Protein AF-A0A550CAS9-F1 (afdb_monomer_lite)

Secondary structure (DSSP, 8-state):
-TTTHHHHHHHHHHHHHHHHHHHHH-S-HHHHHHHHHHHHHHHHHHHTTS-HHHHHHHHHHHHHHHHHHHHHHHHHHH----------S----HHHHHHHHHHHHHHHIIIIIHHHHHHTTT--

pLDDT: mean 76.39, std 14.19, range [41.09, 91.38]

Radius of gyration: 16.55 Å; chains: 1; bounding box: 38×26×52 Å

Sequence (124 aa):
MASTANPAIERVVEAYNAVHAAAASTVDPLQLMSAVSGASVALDGLRDLLPSAAYNPLCERNLELVERAESAVVALLAGPEQDASSDSSASDSPLHQVQNTATAMTTSLEKLLIPKLIVTRKED

Structure (mmCIF, N/CA/C/O backbone):
data_AF-A0A550CAS9-F1
#
_entry.id   AF-A0A550CAS9-F1
#
loop_
_atom_site.group_PDB
_atom_site.id
_atom_site.type_symbol
_atom_site.label_atom_id
_atom_site.label_alt_id
_atom_site.label_comp_id
_atom_site.label_asym_id
_atom_site.label_entity_id
_atom_site.label_seq_id
_atom_site.pdbx_PDB_ins_code
_atom_site.Cartn_x
_atom_site.Cartn_y
_atom_site.Cartn_z
_atom_site.occupancy
_atom_site.B_iso_or_equiv
_atom_site.auth_seq_id
_atom_site.auth_comp_id
_atom_site.auth_asym_id
_atom_site.auth_atom_id
_atom_site.pdbx_PDB_model_num
ATOM 1 N N . MET A 1 1 ? 8.748 4.303 -24.530 1.00 46.53 1 MET A N 1
ATOM 2 C CA . MET A 1 1 ? 7.698 4.033 -23.520 1.00 46.53 1 MET A CA 1
ATOM 3 C C . MET A 1 1 ? 8.166 4.235 -22.064 1.00 46.53 1 MET A C 1
ATOM 5 O O . MET A 1 1 ? 7.356 4.080 -21.168 1.00 46.53 1 MET A O 1
ATOM 9 N N . ALA A 1 2 ? 9.401 4.694 -21.789 1.00 45.59 2 ALA A N 1
ATOM 10 C CA . ALA A 1 2 ? 9.888 4.966 -20.421 1.00 45.59 2 ALA A CA 1
ATOM 11 C C . ALA A 1 2 ? 9.242 6.186 -19.713 1.00 45.59 2 ALA A C 1
ATOM 13 O O . ALA A 1 2 ? 9.325 6.316 -18.493 1.00 45.59 2 ALA A O 1
ATOM 14 N N . SER A 1 3 ? 8.575 7.074 -20.462 1.00 52.81 3 SER A N 1
ATOM 15 C CA . SER A 1 3 ? 7.997 8.326 -19.942 1.00 52.81 3 SER A CA 1
ATOM 16 C C . SER A 1 3 ? 6.785 8.138 -19.015 1.00 52.81 3 SER A C 1
ATOM 18 O O . SER A 1 3 ? 6.446 9.072 -18.294 1.00 52.81 3 SER A O 1
ATOM 20 N N . THR A 1 4 ? 6.120 6.977 -19.024 1.00 58.84 4 THR A N 1
ATOM 21 C CA . THR A 1 4 ? 4.888 6.724 -18.247 1.00 58.84 4 THR A CA 1
ATOM 22 C C . THR A 1 4 ? 5.125 5.955 -16.946 1.00 58.84 4 THR A C 1
ATOM 24 O O . THR A 1 4 ? 4.303 6.039 -16.039 1.00 58.84 4 THR A O 1
ATOM 27 N N . ALA A 1 5 ? 6.264 5.268 -16.803 1.00 66.44 5 ALA A N 1
ATOM 28 C CA . ALA A 1 5 ? 6.599 4.527 -15.586 1.00 66.44 5 ALA A CA 1
ATOM 29 C C . ALA A 1 5 ? 7.003 5.449 -14.421 1.00 66.44 5 ALA A C 1
ATOM 31 O O . ALA A 1 5 ? 6.759 5.121 -13.269 1.00 66.44 5 ALA A O 1
ATOM 32 N N . ASN A 1 6 ? 7.597 6.616 -14.702 1.00 73.75 6 ASN A N 1
ATOM 33 C CA . ASN A 1 6 ? 7.966 7.600 -13.673 1.00 73.75 6 ASN A CA 1
ATOM 34 C C . ASN A 1 6 ? 6.760 8.136 -12.892 1.00 73.75 6 ASN A C 1
ATOM 36 O O . ASN A 1 6 ? 6.727 7.954 -11.677 1.00 73.75 6 ASN A O 1
ATOM 40 N N . PRO A 1 7 ? 5.737 8.690 -13.569 1.00 82.06 7 PRO A N 1
ATOM 41 C CA . PRO A 1 7 ? 4.523 9.120 -12.887 1.00 82.06 7 PRO A CA 1
ATOM 42 C C . PRO A 1 7 ? 3.806 7.980 -12.154 1.00 82.06 7 PRO A C 1
ATOM 44 O O . PRO A 1 7 ? 3.179 8.213 -11.129 1.00 82.06 7 PRO A O 1
ATOM 47 N N . ALA A 1 8 ? 3.876 6.742 -12.659 1.00 83.50 8 ALA A N 1
ATOM 48 C CA . ALA A 1 8 ? 3.276 5.591 -11.984 1.00 83.50 8 ALA A CA 1
ATOM 49 C C . ALA A 1 8 ? 4.001 5.249 -10.672 1.00 83.50 8 ALA A C 1
ATOM 51 O O . ALA A 1 8 ? 3.349 4.988 -9.668 1.00 83.50 8 ALA A O 1
ATOM 52 N N . ILE A 1 9 ? 5.336 5.314 -10.655 1.00 82.69 9 ILE A N 1
ATOM 53 C CA . ILE A 1 9 ? 6.136 5.116 -9.437 1.00 82.69 9 ILE A CA 1
ATOM 54 C C . ILE A 1 9 ? 5.825 6.198 -8.405 1.00 82.69 9 ILE A C 1
ATOM 56 O O . ILE A 1 9 ? 5.573 5.871 -7.249 1.00 82.69 9 ILE A O 1
ATOM 60 N N . GLU A 1 10 ? 5.807 7.466 -8.820 1.00 86.19 10 GLU A N 1
ATOM 61 C CA . GLU A 1 10 ? 5.478 8.594 -7.939 1.00 86.19 10 GLU A CA 1
ATOM 62 C C . GLU A 1 10 ? 4.093 8.414 -7.306 1.00 86.19 10 GLU A C 1
ATOM 64 O O . GLU A 1 10 ? 3.967 8.509 -6.088 1.00 86.19 10 GLU A O 1
ATOM 69 N N . ARG A 1 11 ? 3.083 8.015 -8.092 1.00 88.31 11 ARG A N 1
ATOM 70 C CA . ARG A 1 11 ? 1.735 7.721 -7.575 1.00 88.31 11 ARG A CA 1
ATOM 71 C C . ARG A 1 11 ? 1.708 6.581 -6.560 1.00 88.31 11 ARG A C 1
ATOM 73 O O . ARG A 1 11 ? 0.979 6.674 -5.578 1.00 88.31 11 ARG A O 1
ATOM 80 N N . VAL A 1 12 ? 2.469 5.504 -6.776 1.00 88.19 12 VAL A N 1
ATOM 81 C CA . VAL A 1 12 ? 2.538 4.393 -5.807 1.00 88.19 12 VAL A CA 1
ATOM 82 C C . VAL A 1 12 ? 3.185 4.859 -4.504 1.00 88.19 12 VAL A C 1
ATOM 84 O O . VAL A 1 12 ? 2.682 4.546 -3.428 1.00 88.19 12 VAL A O 1
ATOM 87 N N . VAL A 1 13 ? 4.257 5.651 -4.589 1.00 87.50 13 VAL A N 1
ATOM 88 C CA . VAL A 1 13 ? 4.920 6.240 -3.414 1.00 87.50 13 VAL A CA 1
ATOM 89 C C . VAL A 1 13 ? 3.975 7.154 -2.646 1.00 87.50 13 VAL A C 1
ATOM 91 O O . VAL A 1 13 ? 3.841 7.015 -1.431 1.00 87.50 13 VAL A O 1
ATOM 94 N N . GLU A 1 14 ? 3.286 8.054 -3.341 1.00 90.12 14 GLU A N 1
ATOM 95 C CA . GLU A 1 14 ? 2.292 8.944 -2.742 1.00 90.12 14 GLU A CA 1
ATOM 96 C C . GLU A 1 14 ? 1.174 8.157 -2.051 1.00 90.12 14 GLU A C 1
ATOM 98 O O . GLU A 1 14 ? 0.842 8.446 -0.900 1.00 90.12 14 GLU A O 1
ATOM 103 N N . ALA A 1 15 ? 0.639 7.122 -2.704 1.00 90.06 15 ALA A N 1
ATOM 104 C CA . ALA A 1 15 ? -0.428 6.303 -2.143 1.00 90.06 15 ALA A CA 1
ATOM 105 C C . ALA A 1 15 ? 0.027 5.518 -0.900 1.00 90.06 15 ALA A C 1
ATOM 107 O O . ALA A 1 15 ? -0.687 5.474 0.101 1.00 90.06 15 ALA A O 1
ATOM 108 N N . TYR A 1 16 ? 1.236 4.953 -0.909 1.00 89.25 16 TYR A N 1
ATOM 109 C CA . TYR A 1 16 ? 1.782 4.227 0.243 1.00 89.25 16 TYR A CA 1
ATOM 110 C C . TYR A 1 16 ? 2.074 5.167 1.420 1.00 89.25 16 TYR A C 1
ATOM 112 O O . TYR A 1 16 ? 1.790 4.834 2.572 1.00 89.25 16 TYR A O 1
ATOM 120 N N . ASN A 1 17 ? 2.564 6.377 1.143 1.00 88.50 17 ASN A N 1
ATOM 121 C CA . ASN A 1 17 ? 2.736 7.410 2.163 1.00 88.50 17 ASN A CA 1
ATOM 122 C C . ASN A 1 17 ? 1.395 7.873 2.743 1.00 88.50 17 ASN A C 1
ATOM 124 O O . ASN A 1 17 ? 1.310 8.123 3.944 1.00 88.50 17 ASN A O 1
ATOM 128 N N . ALA A 1 18 ? 0.336 7.936 1.929 1.00 89.00 18 ALA A N 1
ATOM 129 C CA . ALA A 1 18 ? -1.011 8.234 2.406 1.00 89.00 18 ALA A CA 1
ATOM 130 C C . ALA A 1 18 ? -1.543 7.137 3.344 1.00 89.00 18 ALA A C 1
ATOM 132 O O . ALA A 1 18 ? -2.104 7.462 4.390 1.00 89.00 18 ALA A O 1
ATOM 133 N N . VAL A 1 19 ? -1.309 5.854 3.028 1.00 87.69 19 VAL A N 1
ATOM 134 C CA . VAL A 1 19 ? -1.631 4.728 3.927 1.00 87.69 19 VAL A CA 1
ATOM 135 C C . VAL A 1 19 ? -0.867 4.856 5.243 1.00 87.69 19 VAL A C 1
ATOM 137 O O . VAL A 1 19 ? -1.469 4.751 6.309 1.00 87.69 19 VAL A O 1
ATOM 140 N N . HIS A 1 20 ? 0.437 5.137 5.191 1.00 86.94 20 HIS A N 1
ATOM 141 C CA . HIS A 1 20 ? 1.256 5.311 6.392 1.00 86.94 20 HIS A CA 1
ATOM 142 C C . HIS A 1 20 ? 0.777 6.487 7.257 1.00 86.94 20 HIS A C 1
ATOM 144 O O . HIS A 1 20 ? 0.618 6.341 8.469 1.00 86.94 20 HIS A O 1
ATOM 150 N N . ALA A 1 21 ? 0.475 7.633 6.642 1.00 87.19 21 ALA A N 1
ATOM 151 C CA . ALA A 1 21 ? -0.041 8.805 7.340 1.00 87.19 21 ALA A CA 1
ATOM 152 C C . ALA A 1 21 ? -1.420 8.548 7.976 1.00 87.19 21 ALA A C 1
ATOM 154 O O . ALA A 1 21 ? -1.643 8.931 9.124 1.00 87.19 21 ALA A O 1
ATOM 155 N N . ALA A 1 22 ? -2.326 7.866 7.267 1.00 85.75 22 ALA A N 1
ATOM 156 C CA . ALA A 1 22 ? -3.644 7.497 7.787 1.00 85.75 22 ALA A CA 1
ATOM 157 C C . ALA A 1 22 ? -3.546 6.478 8.938 1.00 85.75 22 ALA A C 1
ATOM 159 O O . ALA A 1 22 ? -4.221 6.619 9.958 1.00 85.75 22 ALA A O 1
ATOM 160 N N . ALA A 1 23 ? -2.658 5.486 8.815 1.00 83.88 23 ALA A N 1
ATOM 161 C CA . ALA A 1 23 ? -2.399 4.492 9.855 1.00 83.88 23 ALA A CA 1
ATOM 162 C C . ALA A 1 23 ? -1.756 5.103 11.113 1.00 83.88 23 ALA A C 1
ATOM 164 O O . ALA A 1 23 ? -1.982 4.615 12.221 1.00 83.88 23 ALA A O 1
ATOM 165 N N . ALA A 1 24 ? -0.962 6.167 10.960 1.00 82.94 24 ALA A N 1
ATOM 166 C CA . ALA A 1 24 ? -0.344 6.886 12.071 1.00 82.94 24 ALA A CA 1
ATOM 167 C C . ALA A 1 24 ? -1.309 7.853 12.778 1.00 82.94 24 ALA A C 1
ATOM 169 O O . ALA A 1 24 ? -1.192 8.036 13.988 1.00 82.94 24 ALA A O 1
ATOM 170 N N . SER A 1 25 ? -2.249 8.474 12.050 1.00 77.44 25 SER A N 1
ATOM 171 C CA . SER A 1 25 ? -3.175 9.461 12.629 1.00 77.44 25 SER A CA 1
ATOM 172 C C . SER A 1 25 ? -4.369 8.833 13.351 1.00 77.44 25 SER A C 1
ATOM 174 O O . SER A 1 25 ? -4.914 9.465 14.250 1.00 77.44 25 SER A O 1
ATOM 176 N N . THR A 1 26 ? -4.759 7.611 12.967 1.00 63.47 26 THR A N 1
ATOM 177 C CA . THR A 1 26 ? -5.740 6.739 13.649 1.00 63.47 26 THR A CA 1
ATOM 178 C C . THR A 1 26 ? -7.136 7.328 13.905 1.00 63.47 26 THR A C 1
ATOM 180 O O . THR A 1 26 ? -7.911 6.747 14.662 1.00 63.47 26 THR A O 1
ATOM 183 N N . VAL A 1 27 ? -7.508 8.429 13.238 1.00 63.84 27 VAL A N 1
ATOM 184 C CA . VAL A 1 27 ? -8.787 9.127 13.486 1.00 63.84 27 VAL A CA 1
ATOM 185 C C . VAL A 1 27 ? -9.968 8.527 12.714 1.00 63.84 27 VAL A C 1
ATOM 187 O O . VAL A 1 27 ? -11.097 8.599 13.192 1.00 63.84 27 VAL A O 1
ATOM 190 N N . ASP A 1 28 ? -9.738 7.925 11.543 1.00 80.62 28 ASP A N 1
ATOM 191 C CA . ASP A 1 28 ? -10.829 7.485 10.667 1.00 80.62 28 ASP A CA 1
ATOM 192 C C . ASP A 1 28 ? -10.482 6.199 9.881 1.00 80.62 28 ASP A C 1
ATOM 194 O O . ASP A 1 28 ? -9.736 6.244 8.895 1.00 80.62 28 ASP A O 1
ATOM 198 N N . PRO A 1 29 ? -11.032 5.034 10.282 1.00 81.00 29 PRO A N 1
ATOM 199 C CA . PRO A 1 29 ? -10.895 3.778 9.545 1.00 81.00 29 PRO A CA 1
ATOM 200 C C . PRO A 1 29 ? -11.386 3.841 8.090 1.00 81.00 29 PRO A C 1
ATOM 202 O O . PRO A 1 29 ? -10.870 3.107 7.249 1.00 81.00 29 PRO A O 1
ATOM 205 N N . LEU A 1 30 ? -12.338 4.723 7.759 1.00 86.06 30 LEU A N 1
ATOM 206 C CA . LEU A 1 30 ? -12.805 4.909 6.381 1.00 86.06 30 LEU A CA 1
ATOM 207 C C . LEU A 1 30 ? -11.760 5.639 5.537 1.00 86.06 30 LEU A C 1
ATOM 209 O O . LEU A 1 30 ? -11.519 5.259 4.390 1.00 86.06 30 LEU A O 1
ATOM 213 N N . GLN A 1 31 ? -11.092 6.645 6.110 1.00 87.69 31 GLN A N 1
ATOM 214 C CA . GLN A 1 31 ? -9.962 7.315 5.464 1.00 87.69 31 GLN A CA 1
ATOM 215 C C . GLN A 1 31 ? -8.821 6.327 5.201 1.00 87.69 31 GLN A C 1
ATOM 217 O O . GLN A 1 31 ? -8.222 6.337 4.124 1.00 87.69 31 GLN A O 1
ATOM 222 N N . LEU A 1 32 ? -8.549 5.442 6.160 1.00 86.81 32 LEU A N 1
ATOM 223 C CA . LEU A 1 32 ? -7.555 4.389 6.010 1.00 86.81 32 LEU A CA 1
ATOM 224 C C . LEU A 1 32 ? -7.950 3.380 4.919 1.00 86.81 32 LEU A C 1
ATOM 226 O O . LEU A 1 32 ? -7.121 3.061 4.071 1.00 86.81 32 LEU A O 1
ATOM 230 N N . MET A 1 33 ? -9.214 2.946 4.869 1.00 88.44 33 MET A N 1
ATOM 231 C CA . MET A 1 33 ? -9.701 2.065 3.802 1.00 88.44 33 MET A CA 1
ATOM 232 C C . MET A 1 33 ? -9.599 2.723 2.421 1.00 88.44 33 MET A C 1
ATOM 234 O O . MET A 1 33 ? -9.155 2.093 1.461 1.00 88.44 33 MET A O 1
ATOM 238 N N . SER A 1 34 ? -9.933 4.013 2.323 1.00 91.38 34 SER A N 1
ATOM 239 C CA . SER A 1 34 ? -9.769 4.789 1.092 1.00 91.38 34 SER A CA 1
ATOM 240 C C . SER A 1 34 ? -8.303 4.890 0.665 1.00 91.38 34 SER A C 1
ATOM 242 O O . SER A 1 34 ? -8.014 4.798 -0.528 1.00 91.38 34 SER A O 1
ATOM 244 N N . ALA A 1 35 ? -7.378 5.080 1.608 1.00 90.19 35 ALA A N 1
ATOM 245 C CA . ALA A 1 35 ? -5.951 5.151 1.311 1.00 90.19 35 ALA A CA 1
ATOM 246 C C . ALA A 1 35 ? -5.410 3.802 0.813 1.00 90.19 35 ALA A C 1
ATOM 248 O O . ALA A 1 35 ? -4.682 3.764 -0.178 1.00 90.19 35 ALA A O 1
ATOM 249 N N . VAL A 1 36 ? -5.804 2.695 1.454 1.00 89.88 36 VAL A N 1
ATOM 250 C CA . VAL A 1 36 ? -5.388 1.340 1.056 1.00 89.88 36 VAL A CA 1
ATOM 251 C C . VAL A 1 36 ? -5.937 0.984 -0.329 1.00 89.88 36 VAL A C 1
ATOM 253 O O . VAL A 1 36 ? -5.184 0.513 -1.179 1.00 89.88 36 VAL A O 1
ATOM 256 N N . SER A 1 37 ? -7.199 1.321 -0.612 1.00 91.12 37 SER A N 1
ATOM 257 C CA . SER A 1 37 ? -7.779 1.167 -1.952 1.00 91.12 37 SER A CA 1
ATOM 258 C C . SER A 1 37 ? -7.010 1.976 -3.009 1.00 91.12 37 SER A C 1
ATOM 260 O O . SER A 1 37 ? -6.704 1.464 -4.087 1.00 91.12 37 SER A O 1
ATOM 262 N N . GLY A 1 38 ? -6.612 3.213 -2.687 1.00 90.06 38 GLY A N 1
ATOM 263 C CA . GLY A 1 38 ? -5.767 4.034 -3.560 1.00 90.06 38 GLY A CA 1
ATOM 264 C C . GLY A 1 38 ? -4.387 3.419 -3.826 1.00 90.06 38 GLY A C 1
ATOM 265 O O . GLY A 1 38 ? -3.906 3.455 -4.959 1.00 90.06 38 GLY A O 1
ATOM 266 N N . ALA A 1 39 ? -3.771 2.809 -2.809 1.00 89.12 39 ALA A N 1
ATOM 267 C CA . ALA A 1 39 ? -2.502 2.092 -2.940 1.00 89.12 39 ALA A CA 1
ATOM 268 C C . ALA A 1 39 ? -2.620 0.853 -3.842 1.00 89.12 39 ALA A C 1
ATOM 270 O O . ALA A 1 39 ? -1.742 0.638 -4.678 1.00 89.12 39 ALA A O 1
ATOM 271 N N . SER A 1 40 ? -3.718 0.099 -3.729 1.00 89.94 40 SER A N 1
ATOM 272 C CA . SER A 1 40 ? -4.031 -1.046 -4.595 1.00 89.94 40 SER A CA 1
ATOM 273 C C . SER A 1 40 ? -4.111 -0.638 -6.072 1.00 89.94 40 SER A C 1
ATOM 275 O O . SER A 1 40 ? -3.366 -1.145 -6.912 1.00 89.94 40 SER A O 1
ATOM 277 N N . VAL A 1 41 ? -4.919 0.385 -6.379 1.00 91.12 41 VAL A N 1
ATOM 278 C CA . VAL A 1 41 ? -5.097 0.902 -7.749 1.00 91.12 41 VAL A CA 1
ATOM 279 C C . VAL A 1 41 ? -3.785 1.430 -8.334 1.00 91.12 41 VAL A C 1
ATOM 281 O O . VAL A 1 41 ? -3.485 1.199 -9.507 1.00 91.12 41 VAL A O 1
ATOM 284 N N . ALA A 1 42 ? -2.987 2.144 -7.536 1.00 89.62 42 ALA A N 1
ATOM 285 C CA . ALA A 1 42 ? -1.696 2.647 -7.988 1.00 89.62 42 ALA A CA 1
ATOM 286 C C . ALA A 1 42 ? -0.723 1.499 -8.309 1.00 89.62 42 ALA A C 1
ATOM 288 O O . ALA A 1 42 ? -0.013 1.565 -9.316 1.00 89.62 42 ALA A O 1
ATOM 289 N N . LEU A 1 43 ? -0.699 0.450 -7.478 1.00 87.44 43 LEU A N 1
ATOM 290 C CA . LEU A 1 43 ? 0.175 -0.707 -7.661 1.00 87.44 43 LEU A CA 1
ATOM 291 C C . LEU A 1 43 ? -0.211 -1.531 -8.894 1.00 87.44 43 LEU A C 1
ATOM 293 O O . LEU A 1 43 ? 0.675 -1.915 -9.659 1.00 87.44 43 LEU A O 1
ATOM 297 N N . ASP A 1 44 ? -1.505 -1.754 -9.124 1.00 87.00 44 ASP A N 1
ATOM 298 C CA . ASP A 1 44 ? -2.003 -2.410 -10.337 1.00 87.00 44 ASP A CA 1
ATOM 299 C C . ASP A 1 44 ? -1.643 -1.602 -11.590 1.00 87.00 44 ASP A C 1
ATOM 301 O O . ASP A 1 44 ? -1.090 -2.147 -12.546 1.00 87.00 44 ASP A O 1
ATOM 305 N N . GLY A 1 45 ? -1.846 -0.281 -11.554 1.00 85.88 45 GLY A N 1
ATOM 306 C CA . GLY A 1 45 ? -1.460 0.603 -12.653 1.00 85.88 45 GLY A CA 1
ATOM 307 C C . GLY A 1 45 ? 0.048 0.610 -12.926 1.00 85.88 45 GLY A C 1
ATOM 308 O O . GLY A 1 45 ? 0.465 0.761 -14.073 1.00 85.88 45 GLY A O 1
ATOM 309 N N . LEU A 1 46 ? 0.883 0.424 -11.899 1.00 84.50 46 LEU A N 1
ATOM 310 C CA . LEU A 1 46 ? 2.320 0.228 -12.077 1.00 84.50 46 LEU A CA 1
ATOM 311 C C . LEU A 1 46 ? 2.619 -1.151 -12.680 1.00 84.50 46 LEU A C 1
ATOM 313 O O . LEU A 1 46 ? 3.414 -1.222 -13.613 1.00 84.50 46 LEU A O 1
ATOM 317 N N . ARG A 1 47 ? 1.979 -2.228 -12.201 1.00 84.25 47 ARG A N 1
ATOM 318 C CA . ARG A 1 47 ? 2.163 -3.595 -12.721 1.00 84.25 47 ARG A CA 1
ATOM 319 C C . ARG A 1 47 ? 1.898 -3.669 -14.224 1.00 84.25 47 ARG A C 1
ATOM 321 O O . ARG A 1 47 ? 2.701 -4.259 -14.940 1.00 84.25 47 ARG A O 1
ATOM 328 N N . ASP A 1 48 ? 0.841 -3.019 -14.702 1.00 84.38 48 ASP A N 1
ATOM 329 C CA . ASP A 1 48 ? 0.468 -2.995 -16.124 1.00 84.38 48 ASP A CA 1
ATOM 330 C C . ASP A 1 48 ? 1.527 -2.332 -17.025 1.00 84.38 48 ASP A C 1
ATOM 332 O O . ASP A 1 48 ? 1.562 -2.557 -18.236 1.00 84.38 48 ASP A O 1
ATOM 336 N N . LEU A 1 49 ? 2.410 -1.514 -16.442 1.00 80.12 49 LEU A N 1
ATOM 337 C CA . LEU A 1 49 ? 3.469 -0.790 -17.145 1.00 80.12 49 LEU A CA 1
ATOM 338 C C . LEU A 1 49 ? 4.842 -1.474 -17.055 1.00 80.12 49 LEU A C 1
ATOM 340 O O . LEU A 1 49 ? 5.776 -1.031 -17.731 1.00 80.12 49 LEU A O 1
ATOM 344 N N . LEU A 1 50 ? 4.993 -2.515 -16.230 1.00 76.81 50 LEU A N 1
ATOM 345 C CA . LEU A 1 50 ? 6.267 -3.204 -16.019 1.00 76.81 50 LEU A CA 1
ATOM 346 C C . LEU A 1 50 ? 6.379 -4.480 -16.870 1.00 76.81 50 LEU A C 1
ATOM 348 O O . LEU A 1 50 ? 5.418 -5.237 -16.994 1.00 76.81 50 LEU A O 1
ATOM 352 N N . PRO A 1 51 ? 7.562 -4.781 -17.439 1.00 69.00 51 PRO A N 1
ATOM 353 C CA . PRO A 1 51 ? 7.784 -6.043 -18.138 1.00 69.00 51 PRO A CA 1
ATOM 354 C C . PRO A 1 51 ? 7.707 -7.224 -17.151 1.00 69.00 51 PRO A C 1
ATOM 356 O O . PRO A 1 51 ? 8.460 -7.295 -16.179 1.00 69.00 51 PRO A O 1
ATOM 359 N N . SER A 1 52 ? 6.782 -8.156 -17.398 1.00 68.94 52 SER A N 1
ATOM 360 C CA . SER A 1 52 ? 6.219 -9.029 -16.353 1.00 68.94 52 SER A CA 1
ATOM 361 C C . SER A 1 52 ? 7.227 -9.931 -15.625 1.00 68.94 52 SER A C 1
ATOM 363 O O . SER A 1 52 ? 7.196 -10.036 -14.403 1.00 68.94 52 SER A O 1
ATOM 365 N N . ALA A 1 53 ? 8.186 -10.553 -16.312 1.00 68.94 53 ALA A N 1
ATOM 366 C CA . ALA A 1 53 ? 8.982 -11.621 -15.693 1.00 68.94 53 ALA A CA 1
ATOM 367 C C . ALA A 1 53 ? 9.906 -11.164 -14.542 1.00 68.94 53 ALA A C 1
ATOM 369 O O . ALA A 1 53 ? 10.125 -11.917 -13.595 1.00 68.94 53 ALA A O 1
ATOM 370 N N . ALA A 1 54 ? 10.453 -9.945 -14.601 1.00 71.31 54 ALA A N 1
ATOM 371 C CA . ALA A 1 54 ? 11.434 -9.472 -13.617 1.00 71.31 54 ALA A CA 1
ATOM 372 C C . ALA A 1 54 ? 10.796 -8.801 -12.388 1.00 71.31 54 ALA A C 1
ATOM 374 O O . ALA A 1 54 ? 11.417 -8.748 -11.322 1.00 71.31 54 ALA A O 1
ATOM 375 N N . TYR A 1 55 ? 9.570 -8.291 -12.538 1.00 76.31 55 TYR A N 1
ATOM 376 C CA . TYR A 1 55 ? 8.892 -7.485 -11.520 1.00 76.31 55 TYR A CA 1
ATOM 377 C C . TYR A 1 55 ? 7.679 -8.175 -10.898 1.00 76.31 55 TYR A C 1
ATOM 379 O O . TYR A 1 55 ? 7.302 -7.789 -9.793 1.00 76.31 55 TYR A O 1
ATOM 387 N N . ASN A 1 56 ? 7.127 -9.223 -11.524 1.00 79.75 56 ASN A N 1
ATOM 388 C CA . ASN A 1 56 ? 5.983 -9.971 -10.989 1.00 79.75 56 ASN A CA 1
ATOM 389 C C . ASN A 1 56 ? 6.153 -10.375 -9.514 1.00 79.75 56 ASN A C 1
ATOM 391 O O . ASN A 1 56 ? 5.282 -10.007 -8.731 1.00 79.75 56 ASN A O 1
ATOM 395 N N . PRO A 1 57 ? 7.278 -10.980 -9.071 1.00 83.88 57 PRO A N 1
ATOM 396 C CA . PRO A 1 57 ? 7.424 -11.371 -7.664 1.00 83.88 57 PRO A CA 1
ATOM 397 C C . PRO A 1 57 ? 7.419 -10.183 -6.688 1.00 83.88 57 PRO A C 1
ATOM 399 O O . PRO A 1 57 ? 7.061 -10.319 -5.520 1.00 83.88 57 PRO A O 1
ATOM 402 N N . LEU A 1 58 ? 7.848 -8.999 -7.143 1.00 81.69 58 LEU A N 1
ATOM 403 C CA . LEU A 1 58 ? 7.854 -7.782 -6.328 1.00 81.69 58 LEU A CA 1
ATOM 404 C C . LEU A 1 58 ? 6.467 -7.139 -6.278 1.00 81.69 58 LEU A C 1
ATOM 406 O O . LEU A 1 58 ? 6.074 -6.636 -5.226 1.00 81.69 58 LEU A O 1
ATOM 410 N N . CYS A 1 59 ? 5.734 -7.157 -7.391 1.00 82.50 59 CYS A N 1
ATOM 411 C CA . CYS A 1 59 ? 4.346 -6.713 -7.445 1.00 82.50 59 CYS A CA 1
ATOM 412 C C . CYS A 1 59 ? 3.448 -7.624 -6.600 1.00 82.50 59 CYS A C 1
ATOM 414 O O . CYS A 1 59 ? 2.711 -7.111 -5.769 1.00 82.50 59 CYS A O 1
ATOM 416 N N . GLU A 1 60 ? 3.579 -8.948 -6.727 1.00 85.25 60 GLU A N 1
ATOM 417 C CA . GLU A 1 60 ? 2.862 -9.946 -5.916 1.00 85.25 60 GLU A CA 1
ATOM 418 C C . GLU A 1 60 ? 3.100 -9.725 -4.421 1.00 85.25 60 GLU A C 1
ATOM 420 O O . GLU A 1 60 ? 2.151 -9.566 -3.660 1.00 85.25 60 GLU A O 1
ATOM 425 N N . ARG A 1 61 ? 4.362 -9.571 -4.001 1.00 85.94 61 ARG A N 1
ATOM 426 C CA . ARG A 1 6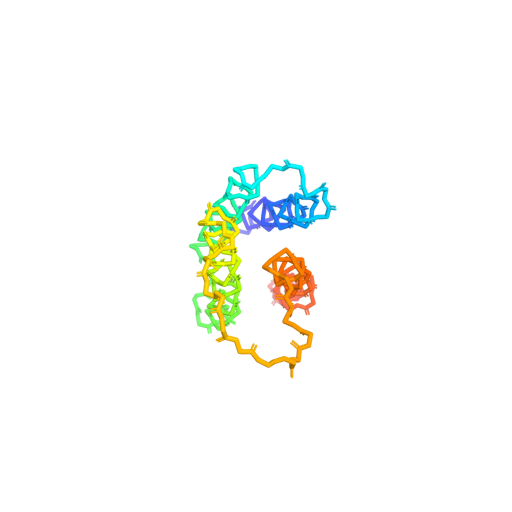1 ? 4.685 -9.282 -2.597 1.00 85.94 61 ARG A CA 1
ATOM 427 C C . ARG A 1 61 ? 4.046 -7.986 -2.086 1.00 85.94 61 ARG A C 1
ATOM 429 O O . ARG A 1 61 ? 3.700 -7.899 -0.912 1.00 85.94 61 ARG A O 1
ATOM 436 N N . ASN A 1 62 ? 3.947 -6.955 -2.922 1.00 85.50 62 ASN A N 1
ATOM 437 C CA . ASN A 1 62 ? 3.314 -5.698 -2.528 1.00 85.50 62 ASN A CA 1
ATOM 438 C C . ASN A 1 62 ? 1.782 -5.808 -2.506 1.00 85.50 62 ASN A C 1
ATOM 440 O O . ASN A 1 62 ? 1.175 -5.229 -1.611 1.00 85.50 62 ASN A O 1
ATOM 444 N N . LEU A 1 63 ? 1.179 -6.592 -3.406 1.00 85.81 63 LEU A N 1
ATOM 445 C CA . LEU A 1 63 ? -0.254 -6.903 -3.394 1.00 85.81 63 LEU A CA 1
ATOM 446 C C . LEU A 1 63 ? -0.639 -7.673 -2.128 1.00 85.81 63 LEU A C 1
ATOM 448 O O . LEU A 1 63 ? -1.567 -7.269 -1.439 1.00 85.81 63 LEU A O 1
ATOM 452 N N . GLU A 1 64 ? 0.142 -8.683 -1.737 1.00 89.75 64 GLU A N 1
ATOM 453 C CA . GLU A 1 64 ? -0.079 -9.409 -0.478 1.00 89.75 64 GLU A CA 1
ATOM 454 C C . GLU A 1 64 ? -0.064 -8.476 0.746 1.00 89.75 64 GLU A C 1
ATOM 456 O O . GLU A 1 64 ? -0.794 -8.687 1.714 1.00 89.75 64 GLU A O 1
ATOM 461 N N . LEU A 1 65 ? 0.784 -7.441 0.739 1.00 87.19 65 LEU A N 1
ATOM 462 C CA . LEU A 1 65 ? 0.831 -6.460 1.825 1.00 87.19 65 LEU A CA 1
ATOM 463 C C . LEU A 1 65 ? -0.394 -5.536 1.818 1.00 87.19 65 LEU A C 1
ATOM 465 O O . LEU A 1 65 ? -0.899 -5.214 2.893 1.00 87.19 65 LEU A O 1
ATOM 469 N N . VAL A 1 66 ? -0.883 -5.146 0.637 1.00 87.69 66 VAL A N 1
ATOM 470 C CA . VAL A 1 66 ? -2.134 -4.388 0.479 1.00 87.69 66 VAL A CA 1
ATOM 471 C C . VAL A 1 66 ? -3.318 -5.209 0.994 1.00 87.69 66 VAL A C 1
ATOM 473 O O . VAL A 1 66 ? -4.056 -4.721 1.841 1.00 87.69 66 VAL A O 1
ATOM 476 N N . GLU A 1 67 ?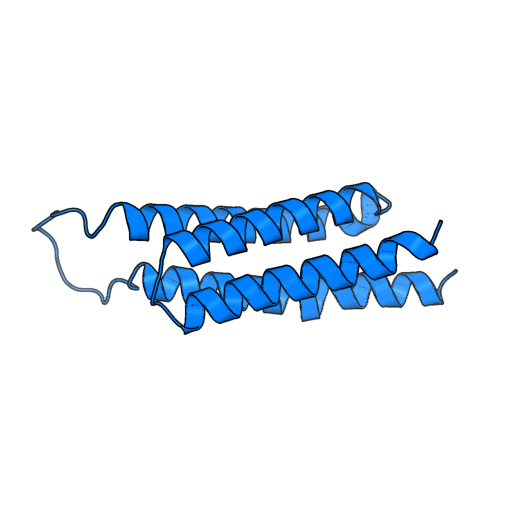 -3.451 -6.473 0.590 1.00 89.12 67 GLU A N 1
ATOM 477 C CA . GLU A 1 67 ? -4.529 -7.371 1.039 1.00 89.12 67 GLU A CA 1
ATOM 478 C C . GLU A 1 67 ? -4.525 -7.578 2.563 1.00 89.12 67 GLU A C 1
ATOM 480 O O . GLU A 1 67 ? -5.575 -7.601 3.214 1.00 89.12 67 GLU A O 1
ATOM 485 N N . ARG A 1 68 ? -3.335 -7.686 3.171 1.00 86.88 68 ARG A N 1
ATOM 486 C CA . ARG A 1 68 ? -3.194 -7.734 4.636 1.00 86.88 68 ARG A CA 1
ATOM 487 C C . ARG A 1 68 ? -3.638 -6.430 5.292 1.00 86.88 68 ARG A C 1
ATOM 489 O O . ARG A 1 68 ? -4.285 -6.481 6.337 1.00 86.88 68 ARG A O 1
ATOM 496 N N . ALA A 1 69 ? -3.314 -5.281 4.697 1.00 84.06 69 ALA A N 1
ATOM 497 C CA . ALA A 1 69 ? -3.759 -3.986 5.200 1.00 84.06 69 ALA A CA 1
ATOM 498 C C . ALA A 1 69 ? -5.286 -3.858 5.102 1.00 84.06 69 ALA A C 1
ATOM 500 O O . ALA A 1 69 ? -5.915 -3.472 6.082 1.00 84.06 69 ALA A O 1
ATOM 501 N N . GLU A 1 70 ? -5.891 -4.253 3.979 1.00 87.75 70 GLU A N 1
ATOM 502 C CA . GLU A 1 70 ? -7.350 -4.288 3.807 1.00 87.75 70 GLU A CA 1
ATOM 503 C C . GLU A 1 70 ? -8.014 -5.174 4.863 1.00 87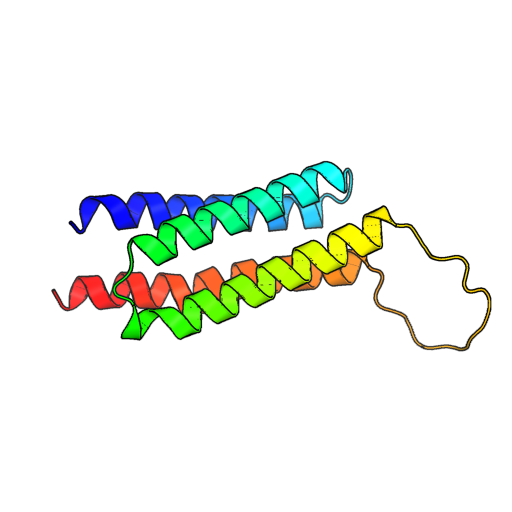.75 70 GLU A C 1
ATOM 505 O O . GLU A 1 70 ? -8.943 -4.739 5.542 1.00 87.75 70 GLU A O 1
ATOM 510 N N . SER A 1 71 ? -7.488 -6.383 5.071 1.00 86.38 71 SER A N 1
ATOM 511 C CA . SER A 1 71 ? -8.000 -7.324 6.074 1.00 86.38 71 SER A CA 1
ATOM 512 C C . SER A 1 71 ? -7.934 -6.747 7.493 1.00 86.38 71 SER A C 1
ATOM 514 O O . SER A 1 71 ? -8.896 -6.850 8.255 1.00 86.38 71 SER A O 1
ATOM 516 N N . ALA A 1 72 ? -6.826 -6.088 7.846 1.00 83.69 72 ALA A N 1
ATOM 517 C CA . ALA A 1 72 ? -6.657 -5.454 9.151 1.00 83.69 72 ALA A CA 1
ATOM 518 C C . ALA A 1 72 ? -7.600 -4.249 9.344 1.00 83.69 72 ALA A C 1
ATOM 520 O O . ALA A 1 72 ? -8.124 -4.041 10.439 1.00 83.69 72 ALA A O 1
ATOM 521 N N . VAL A 1 73 ? -7.871 -3.484 8.282 1.00 83.88 73 VAL A N 1
ATOM 522 C CA . VAL A 1 73 ? -8.845 -2.380 8.296 1.00 83.88 73 VAL A CA 1
ATOM 523 C C . VAL A 1 73 ? -10.272 -2.895 8.459 1.00 83.88 73 VAL A C 1
ATOM 525 O O . VAL A 1 73 ? -11.035 -2.335 9.243 1.00 83.88 73 VAL A O 1
ATOM 528 N N . VAL A 1 74 ? -10.635 -3.980 7.774 1.00 85.81 74 VAL A N 1
ATOM 529 C CA . VAL A 1 74 ? -11.948 -4.622 7.935 1.00 85.81 74 VAL A CA 1
ATOM 530 C C . VAL A 1 74 ? -12.132 -5.127 9.367 1.00 85.81 74 VAL A C 1
ATOM 532 O O . VAL A 1 74 ? -13.182 -4.888 9.959 1.00 85.81 74 VAL A O 1
ATOM 535 N N . ALA A 1 75 ? -11.105 -5.743 9.961 1.00 82.69 75 ALA A N 1
ATOM 536 C CA . ALA A 1 75 ? -11.136 -6.158 11.365 1.00 82.69 75 ALA A CA 1
ATOM 537 C C . ALA A 1 75 ? -11.288 -4.963 12.326 1.00 82.69 75 ALA A C 1
ATOM 539 O O . ALA A 1 75 ? -12.011 -5.049 13.315 1.00 82.69 75 ALA A O 1
ATOM 540 N N . LEU A 1 76 ? -10.657 -3.823 12.020 1.00 80.12 76 LEU A N 1
ATOM 541 C CA . LEU A 1 76 ? -10.828 -2.584 12.782 1.00 80.12 76 LEU A CA 1
ATOM 542 C C . LEU A 1 76 ? -12.270 -2.047 12.687 1.00 80.12 76 LEU A C 1
ATOM 544 O O . LEU A 1 76 ? -12.827 -1.612 13.693 1.00 80.12 76 LEU A O 1
ATOM 548 N N . LEU A 1 77 ? -12.875 -2.093 11.494 1.00 81.44 77 LEU A N 1
ATOM 549 C CA . LEU A 1 77 ? -14.253 -1.654 11.233 1.00 81.44 77 LEU A CA 1
ATOM 550 C C . LEU A 1 77 ? -15.309 -2.570 11.862 1.00 81.44 77 LEU A C 1
ATOM 552 O O . LEU A 1 77 ? -16.354 -2.081 12.288 1.00 81.44 77 LEU A O 1
ATOM 556 N N . ALA A 1 78 ? -15.045 -3.877 11.935 1.00 77.50 78 ALA A N 1
ATOM 557 C CA . ALA A 1 78 ? -15.921 -4.847 12.592 1.00 77.50 78 ALA A CA 1
ATOM 558 C C . ALA A 1 78 ? -16.026 -4.616 14.114 1.00 77.50 78 ALA A C 1
ATOM 560 O O . ALA A 1 78 ? -16.984 -5.065 14.743 1.00 77.50 78 ALA A O 1
ATOM 561 N N . GLY A 1 79 ? -15.087 -3.856 14.691 1.00 64.94 79 GLY A N 1
ATOM 562 C CA . GLY A 1 79 ? -14.998 -3.608 16.124 1.00 64.94 79 GLY A CA 1
ATOM 563 C C . GLY A 1 79 ? -14.434 -4.816 16.882 1.00 64.94 79 GLY A C 1
ATOM 564 O O . GLY A 1 79 ? -14.225 -5.880 16.301 1.00 64.94 79 GLY A O 1
ATOM 565 N N . PRO A 1 80 ? -14.138 -4.671 18.187 1.00 58.12 80 PRO A N 1
ATOM 566 C CA . PRO A 1 80 ? -13.760 -5.813 19.003 1.00 58.12 80 PRO A CA 1
ATOM 567 C C . PRO A 1 80 ? -14.954 -6.768 19.059 1.00 58.12 80 PRO A C 1
ATOM 569 O O . PRO A 1 80 ? -15.963 -6.458 19.698 1.00 58.12 80 PRO A O 1
ATOM 572 N N . GLU A 1 81 ? -14.853 -7.914 18.383 1.00 53.16 81 GLU A N 1
ATOM 573 C CA . GLU A 1 81 ? -15.783 -9.009 18.627 1.00 53.16 81 GLU A CA 1
ATOM 574 C C . GLU A 1 81 ? -15.774 -9.290 20.128 1.00 53.16 81 GLU A C 1
ATOM 576 O O . GLU A 1 81 ? -14.722 -9.439 20.757 1.00 53.16 81 GLU A O 1
ATOM 581 N N . GLN A 1 82 ? -16.965 -9.270 20.719 1.00 45.53 82 GLN A N 1
ATOM 582 C CA . GLN A 1 82 ? -17.191 -9.578 22.121 1.00 45.53 82 GLN A CA 1
ATOM 583 C C . GLN A 1 82 ? -16.972 -11.074 22.383 1.00 45.53 82 GLN A C 1
ATOM 585 O O . GLN A 1 82 ? -17.869 -11.740 22.884 1.00 45.53 82 GLN A O 1
ATOM 590 N N . ASP A 1 83 ? -15.786 -11.610 22.108 1.00 42.84 83 ASP A N 1
ATOM 591 C CA . ASP A 1 83 ? -15.376 -12.895 22.661 1.00 42.84 83 ASP A CA 1
ATOM 592 C C . ASP A 1 83 ? -14.692 -12.650 24.002 1.00 42.84 83 ASP A C 1
ATOM 594 O O . ASP A 1 83 ? -13.475 -12.663 24.193 1.00 42.84 83 ASP A O 1
ATOM 598 N N . ALA A 1 84 ? -15.558 -12.395 24.979 1.00 50.25 84 ALA A N 1
ATOM 599 C CA . ALA A 1 84 ? -15.258 -12.586 26.379 1.00 50.25 84 ALA A CA 1
ATOM 600 C C . ALA A 1 84 ? -15.016 -14.080 26.628 1.00 50.25 84 ALA A C 1
ATOM 602 O O . ALA A 1 84 ? -15.948 -14.776 27.015 1.00 50.25 84 ALA A O 1
ATOM 603 N N . SER A 1 85 ? -13.796 -14.569 26.387 1.00 47.50 85 SER A N 1
ATOM 604 C CA . SER A 1 85 ? -13.152 -15.709 27.068 1.00 47.50 85 SER A CA 1
ATOM 605 C C . SER A 1 85 ? -11.861 -16.096 26.344 1.00 47.50 85 SER A C 1
ATOM 607 O O . SER A 1 85 ? -11.919 -16.872 25.395 1.00 47.50 85 SER A O 1
ATOM 609 N N . SER A 1 86 ? -10.698 -15.627 26.807 1.00 41.09 86 SER A N 1
ATOM 610 C CA . SER A 1 86 ? -9.506 -16.471 27.037 1.00 41.09 86 SER A CA 1
ATOM 611 C C . SER A 1 86 ? -8.233 -15.651 27.260 1.00 41.09 86 SER A C 1
ATOM 613 O O . SER A 1 86 ? -7.941 -14.687 26.564 1.00 41.09 86 SER A O 1
ATOM 615 N N . ASP A 1 87 ? -7.508 -16.095 28.280 1.00 43.91 87 ASP A N 1
ATOM 616 C CA . ASP A 1 87 ? -6.112 -15.888 28.657 1.00 43.91 87 ASP A CA 1
ATOM 617 C C . ASP A 1 87 ? -5.159 -15.048 27.779 1.00 43.91 87 ASP A C 1
ATOM 619 O O . ASP A 1 87 ? -4.820 -15.376 26.647 1.00 43.91 87 ASP A O 1
ATOM 623 N N . SER A 1 88 ? -4.581 -14.041 28.442 1.00 48.81 88 SER A N 1
ATOM 624 C CA . SER A 1 88 ? -3.143 -13.735 28.512 1.00 48.81 88 SER A CA 1
ATOM 625 C C . SER A 1 88 ? -2.247 -14.137 27.331 1.00 48.81 88 SER A C 1
ATOM 627 O O . SER A 1 88 ? -1.484 -15.097 27.391 1.00 48.81 88 SER A O 1
ATOM 629 N N . SER A 1 89 ? -2.176 -13.264 26.336 1.00 44.88 89 SER A N 1
ATOM 630 C CA . SER A 1 89 ? -0.917 -12.740 25.792 1.00 44.88 89 SER A CA 1
ATOM 631 C C . SER A 1 89 ? -1.268 -11.421 25.106 1.00 44.88 89 SER A C 1
ATOM 633 O O . SER A 1 89 ? -2.380 -11.293 24.610 1.00 44.88 89 SER A O 1
ATOM 635 N N . ALA A 1 90 ? -0.416 -10.398 25.181 1.00 47.72 90 ALA A N 1
ATOM 636 C CA . ALA A 1 90 ? -0.701 -9.076 24.622 1.00 47.72 90 ALA A CA 1
ATOM 637 C C . ALA A 1 90 ? -1.079 -9.190 23.133 1.00 47.72 90 ALA A C 1
ATOM 639 O O . ALA A 1 90 ? -0.215 -9.300 22.269 1.00 47.72 90 ALA A O 1
ATOM 640 N N . SER A 1 91 ? -2.378 -9.227 22.852 1.00 48.94 91 SER A N 1
ATOM 641 C CA . SER A 1 91 ? -2.927 -9.329 21.512 1.00 48.94 91 SER A CA 1
ATOM 642 C C . SER A 1 91 ? -2.649 -8.007 20.813 1.00 48.94 91 SER A C 1
ATOM 644 O O . SER A 1 91 ? -3.199 -6.979 21.219 1.00 48.94 91 SER A O 1
ATOM 646 N N . ASP A 1 92 ? -1.764 -8.031 19.814 1.00 60.66 92 ASP A N 1
ATOM 647 C CA . ASP A 1 92 ? -1.501 -6.901 18.923 1.00 60.66 92 ASP A CA 1
ATOM 648 C C . ASP A 1 92 ? -2.838 -6.300 18.494 1.00 60.66 92 ASP A C 1
ATOM 650 O O . ASP A 1 92 ? -3.625 -6.958 17.806 1.00 60.66 92 ASP A O 1
ATOM 654 N N . SER A 1 93 ? -3.116 -5.072 18.939 1.00 70.94 93 SER A N 1
ATOM 655 C CA . SER A 1 93 ? -4.370 -4.406 18.604 1.00 70.94 93 SER A CA 1
ATOM 656 C C . SER A 1 93 ? -4.509 -4.349 17.073 1.00 70.94 93 SER A C 1
ATOM 658 O O . SER A 1 93 ? -3.500 -4.166 16.387 1.00 70.94 93 SER A O 1
ATOM 660 N N . PRO A 1 94 ? -5.719 -4.481 16.496 1.00 73.62 94 PRO A N 1
ATOM 661 C CA . PRO A 1 94 ? -5.917 -4.379 15.043 1.00 73.62 94 PRO A CA 1
ATOM 662 C C . PRO A 1 94 ? -5.284 -3.112 14.450 1.00 73.62 94 PRO A C 1
ATOM 664 O O . PRO A 1 94 ? -4.732 -3.121 13.355 1.00 73.62 94 PRO A O 1
ATOM 667 N N . LEU A 1 95 ? -5.263 -2.034 15.236 1.00 75.31 95 LEU A N 1
ATOM 668 C CA . LEU A 1 95 ? -4.560 -0.795 14.931 1.00 75.31 95 LEU A CA 1
ATOM 669 C C . LEU A 1 95 ? -3.034 -0.961 14.827 1.00 75.31 95 LEU A C 1
ATOM 671 O O . LEU A 1 95 ? -2.425 -0.450 13.891 1.00 75.31 95 LEU A O 1
ATOM 675 N N . HIS A 1 96 ? -2.411 -1.689 15.755 1.00 81.19 96 HIS A N 1
ATOM 676 C CA . HIS A 1 96 ? -0.985 -2.005 15.697 1.00 81.19 96 HIS A CA 1
ATOM 677 C C . HIS A 1 96 ? -0.661 -2.894 14.485 1.00 81.19 96 HIS A C 1
ATOM 679 O O . HIS A 1 96 ? 0.342 -2.680 13.808 1.00 81.19 96 HIS A O 1
ATOM 685 N N . GLN A 1 97 ? -1.549 -3.830 14.128 1.00 80.44 97 GLN A N 1
ATOM 686 C CA . GLN A 1 97 ? -1.410 -4.643 12.911 1.00 80.44 97 GLN A CA 1
ATOM 687 C C . GLN A 1 97 ? -1.499 -3.795 11.635 1.00 80.44 97 GLN A C 1
ATOM 689 O O . GLN A 1 97 ? -0.676 -3.956 10.730 1.00 80.44 97 GLN A O 1
ATOM 694 N N . VAL A 1 98 ? -2.437 -2.84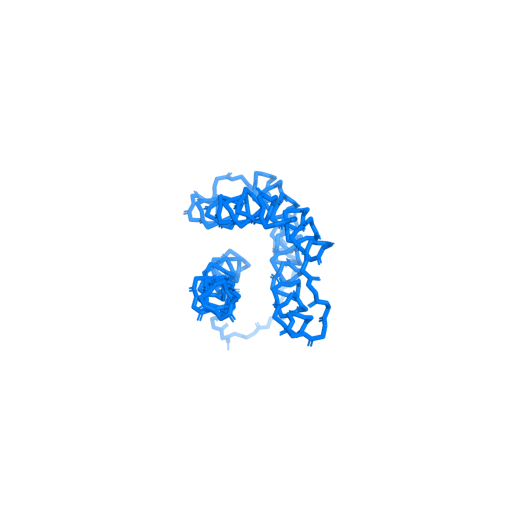5 11.578 1.00 79.69 98 VAL A N 1
ATOM 695 C CA . VAL A 1 98 ? -2.535 -1.848 10.503 1.00 79.69 98 VAL A CA 1
ATOM 696 C C . VAL A 1 98 ? -1.242 -1.035 10.394 1.00 79.69 98 VAL A C 1
ATOM 698 O O . VAL A 1 98 ? -0.688 -0.908 9.305 1.00 79.69 98 VAL A O 1
ATOM 701 N N . GLN A 1 99 ? -0.733 -0.507 11.509 1.00 84.19 99 GLN A N 1
ATOM 702 C CA . GLN A 1 99 ? 0.480 0.319 11.538 1.00 84.19 99 GLN A CA 1
ATOM 703 C C . GLN A 1 99 ? 1.725 -0.460 11.100 1.00 84.19 99 GLN A C 1
ATOM 705 O O . GLN A 1 99 ? 2.524 0.032 10.294 1.00 84.19 99 GLN A O 1
ATOM 710 N N . ASN A 1 100 ? 1.866 -1.698 11.574 1.00 85.88 100 ASN A N 1
ATOM 711 C CA . ASN A 1 100 ? 2.946 -2.597 11.178 1.00 85.88 100 ASN A CA 1
ATOM 712 C C . ASN A 1 100 ? 2.875 -2.925 9.685 1.00 85.88 100 ASN A C 1
ATOM 714 O O . ASN A 1 100 ? 3.896 -2.889 8.994 1.00 85.88 100 ASN A O 1
ATOM 718 N N . THR A 1 101 ? 1.674 -3.182 9.165 1.00 84.25 101 THR A N 1
ATOM 719 C CA . THR A 1 101 ? 1.477 -3.501 7.746 1.00 84.25 101 THR A CA 1
ATOM 720 C C . THR A 1 101 ? 1.735 -2.287 6.858 1.00 84.25 101 THR A C 1
ATOM 722 O O . THR A 1 101 ? 2.480 -2.400 5.888 1.00 84.25 101 THR A O 1
ATOM 725 N N . ALA A 1 102 ? 1.237 -1.104 7.229 1.00 82.75 102 ALA A N 1
ATOM 726 C CA . ALA A 1 102 ? 1.517 0.147 6.527 1.00 82.75 102 ALA A CA 1
ATOM 727 C C . ALA A 1 102 ? 3.026 0.447 6.480 1.00 82.75 102 ALA A C 1
ATOM 729 O O . ALA A 1 102 ? 3.570 0.805 5.439 1.00 82.75 102 ALA A O 1
ATOM 730 N N . THR A 1 103 ? 3.737 0.229 7.589 1.00 86.25 103 THR A N 1
ATOM 731 C CA . THR A 1 103 ? 5.200 0.381 7.648 1.00 86.25 103 THR A CA 1
AT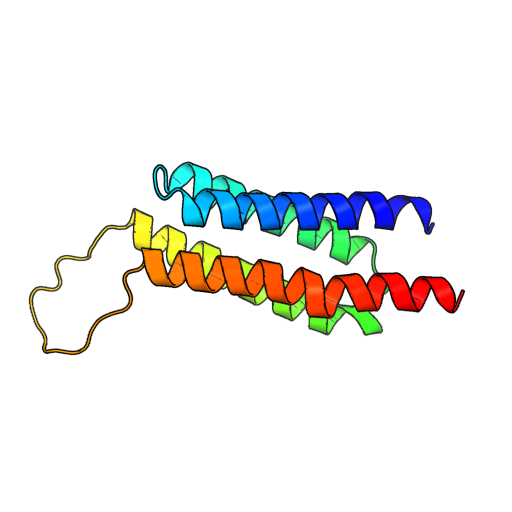OM 732 C C . THR A 1 103 ? 5.916 -0.632 6.750 1.00 86.25 103 THR A C 1
ATOM 734 O O . THR A 1 103 ? 6.878 -0.287 6.054 1.00 86.25 103 THR A O 1
ATOM 737 N N . ALA A 1 104 ? 5.450 -1.884 6.727 1.00 85.31 104 ALA A N 1
ATOM 738 C CA . ALA A 1 104 ? 5.995 -2.928 5.865 1.00 85.31 104 ALA A CA 1
ATOM 739 C C . ALA A 1 104 ? 5.765 -2.630 4.374 1.00 85.31 104 ALA A C 1
ATOM 741 O O . ALA A 1 104 ? 6.676 -2.849 3.574 1.00 85.31 104 ALA A O 1
ATOM 742 N N . MET A 1 105 ? 4.598 -2.085 4.010 1.00 83.00 105 MET A N 1
ATOM 743 C CA . MET A 1 105 ? 4.280 -1.618 2.658 1.00 83.00 105 MET A CA 1
ATOM 744 C C . MET A 1 105 ? 5.275 -0.550 2.198 1.00 83.00 105 MET A C 1
ATOM 746 O O . MET A 1 105 ? 5.956 -0.749 1.191 1.00 83.00 105 MET A O 1
ATOM 750 N N . THR A 1 106 ? 5.429 0.540 2.958 1.00 82.56 106 THR A N 1
ATOM 751 C CA . THR A 1 106 ? 6.359 1.630 2.611 1.00 82.56 106 THR A CA 1
ATOM 752 C C . THR A 1 106 ? 7.801 1.128 2.531 1.00 82.56 106 THR A C 1
ATOM 754 O O . THR A 1 106 ? 8.506 1.398 1.561 1.00 82.56 106 THR A O 1
ATOM 757 N N . THR A 1 107 ? 8.221 0.291 3.484 1.00 85.56 107 THR A N 1
ATOM 758 C CA . THR A 1 107 ? 9.570 -0.297 3.489 1.00 85.56 107 THR A CA 1
ATOM 759 C C . THR A 1 107 ? 9.817 -1.193 2.271 1.00 85.56 107 THR A C 1
ATOM 761 O O . THR A 1 107 ? 10.895 -1.147 1.677 1.00 85.56 107 THR A O 1
ATOM 764 N N . SER A 1 108 ? 8.841 -2.027 1.899 1.00 83.19 108 SER A N 1
ATOM 765 C CA . SER A 1 108 ? 8.912 -2.901 0.721 1.00 83.19 108 SER A CA 1
ATOM 766 C C . SER A 1 108 ? 9.050 -2.078 -0.560 1.00 83.19 108 SER A C 1
ATOM 768 O O . SER A 1 108 ? 9.905 -2.367 -1.401 1.00 83.19 108 SER A O 1
ATOM 770 N N . LEU A 1 109 ? 8.269 -1.005 -0.678 1.00 79.50 109 LEU A N 1
ATOM 771 C CA . LEU A 1 109 ? 8.315 -0.108 -1.822 1.00 79.50 109 LEU A CA 1
ATOM 772 C C . LEU A 1 109 ? 9.688 0.570 -1.958 1.00 79.50 109 LEU A C 1
ATOM 774 O O . LEU A 1 109 ? 10.335 0.449 -3.001 1.00 79.50 109 LEU A O 1
ATOM 778 N N . GLU A 1 110 ? 10.160 1.219 -0.892 1.00 81.50 110 GLU A N 1
ATOM 779 C CA . GLU A 1 110 ? 11.411 1.988 -0.885 1.00 81.50 110 GLU A CA 1
ATOM 780 C C . GLU A 1 110 ? 12.659 1.122 -1.052 1.00 81.50 110 GLU A C 1
ATOM 782 O O . GLU A 1 110 ? 13.607 1.521 -1.730 1.00 81.50 110 GLU A O 1
ATOM 787 N N . LYS A 1 111 ? 12.687 -0.063 -0.430 1.00 82.00 111 LYS A N 1
ATOM 788 C CA . LYS A 1 111 ? 13.899 -0.895 -0.379 1.00 82.00 111 LYS A CA 1
ATOM 789 C C . LYS A 1 111 ? 13.960 -1.963 -1.459 1.00 82.00 111 LYS A C 1
ATOM 791 O O . LYS A 1 111 ? 15.053 -2.451 -1.740 1.00 82.00 111 LYS A O 1
ATOM 796 N N . LEU A 1 112 ? 12.828 -2.354 -2.045 1.00 78.06 112 LEU A N 1
ATOM 797 C CA . LEU A 1 112 ? 12.778 -3.468 -2.997 1.00 78.06 112 LEU A CA 1
ATOM 798 C C . LEU A 1 112 ? 12.318 -3.017 -4.381 1.00 78.06 112 LEU A C 1
ATOM 800 O O . LEU A 1 112 ? 13.026 -3.268 -5.356 1.00 78.06 112 LEU A O 1
ATOM 804 N N . LEU A 1 113 ? 11.168 -2.343 -4.483 1.00 73.50 113 LEU A N 1
ATOM 805 C CA . LEU A 1 113 ? 10.565 -2.032 -5.781 1.00 73.50 113 LEU A CA 1
ATOM 806 C C . LEU A 1 113 ? 11.234 -0.825 -6.459 1.00 73.50 113 LEU A C 1
ATOM 808 O O . LEU A 1 113 ? 11.703 -0.950 -7.589 1.00 73.50 113 LEU A O 1
ATOM 812 N N . ILE A 1 114 ? 11.361 0.316 -5.772 1.00 77.81 114 ILE A N 1
ATOM 813 C CA . ILE A 1 114 ? 11.970 1.533 -6.344 1.00 77.81 114 ILE A CA 1
ATOM 814 C C . ILE A 1 114 ? 13.419 1.300 -6.810 1.00 77.81 114 ILE A C 1
ATOM 816 O O . ILE A 1 114 ? 13.731 1.657 -7.950 1.00 77.81 114 ILE A O 1
ATOM 820 N N . PRO A 1 115 ? 14.320 0.671 -6.024 1.00 78.44 115 PRO A N 1
ATOM 821 C CA . PRO A 1 115 ? 15.705 0.482 -6.449 1.00 78.44 115 PRO A CA 1
ATOM 822 C C . PRO A 1 115 ? 15.812 -0.389 -7.703 1.00 78.44 115 PRO A C 1
ATOM 824 O O . PRO A 1 115 ? 16.584 -0.073 -8.604 1.00 78.44 115 PRO A O 1
ATOM 827 N N . LYS A 1 116 ? 14.989 -1.441 -7.808 1.00 69.81 116 LYS A N 1
ATOM 828 C CA . LYS A 1 116 ? 14.910 -2.299 -8.999 1.00 69.81 116 LYS A CA 1
ATOM 829 C C . LYS A 1 116 ? 14.430 -1.529 -10.232 1.00 69.81 116 LYS A C 1
ATOM 831 O O . LYS A 1 116 ? 14.927 -1.777 -11.321 1.00 69.81 116 LYS A O 1
ATOM 836 N N . LEU A 1 117 ? 13.514 -0.576 -10.070 1.00 67.94 117 LEU A N 1
ATOM 837 C CA . LEU A 1 117 ? 13.005 0.257 -11.165 1.00 67.94 117 LEU A CA 1
ATOM 838 C C . LEU A 1 117 ? 14.001 1.327 -11.629 1.00 67.94 117 LEU A C 1
ATOM 840 O O . LEU A 1 117 ? 14.018 1.683 -12.805 1.00 67.94 117 LEU A O 1
ATOM 844 N N . ILE A 1 118 ? 14.845 1.829 -10.725 1.00 66.38 118 ILE A N 1
ATOM 845 C CA . ILE A 1 118 ? 15.910 2.787 -11.053 1.00 66.38 118 ILE A CA 1
ATOM 846 C C . ILE A 1 118 ? 17.099 2.083 -11.721 1.00 66.38 118 ILE A C 1
ATOM 848 O O . ILE A 1 118 ? 17.659 2.619 -12.676 1.00 66.38 118 ILE A O 1
ATOM 852 N N . VAL A 1 119 ? 17.490 0.898 -11.235 1.00 58.78 119 VAL A N 1
ATOM 853 C CA . VAL A 1 119 ? 18.642 0.140 -11.759 1.00 58.78 119 VAL A CA 1
ATOM 854 C C . VAL A 1 119 ? 18.424 -0.267 -13.212 1.00 58.78 119 VAL A C 1
ATOM 856 O O . VAL A 1 119 ? 19.287 -0.002 -14.041 1.00 58.78 119 VAL A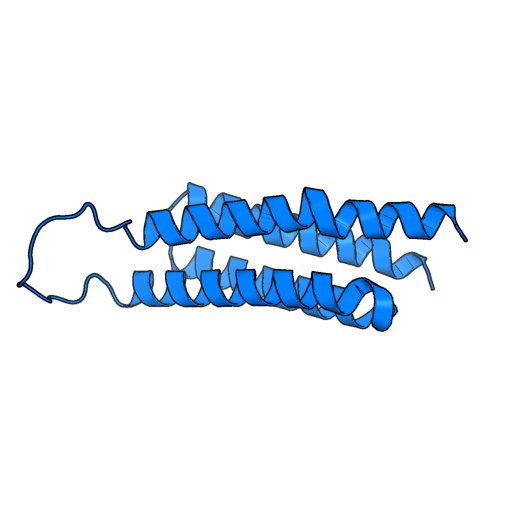 O 1
ATOM 859 N N . THR A 1 120 ? 17.253 -0.802 -13.551 1.00 54.69 120 THR A N 1
ATOM 860 C CA . THR A 1 120 ? 16.963 -1.270 -14.916 1.00 54.69 120 THR A CA 1
ATOM 861 C C . THR A 1 120 ? 16.954 -0.141 -15.950 1.00 54.69 120 THR A C 1
ATOM 863 O O . THR A 1 120 ? 17.193 -0.384 -17.120 1.00 54.69 120 THR A O 1
ATOM 866 N N . ARG A 1 121 ? 16.780 1.120 -15.534 1.00 55.72 121 ARG A N 1
ATOM 867 C CA . ARG A 1 121 ? 16.905 2.282 -16.433 1.00 55.72 121 ARG A CA 1
ATOM 868 C C . ARG A 1 121 ? 18.330 2.747 -16.694 1.00 55.72 121 ARG A C 1
ATOM 870 O O . ARG A 1 121 ? 18.521 3.611 -17.539 1.00 55.72 121 ARG A O 1
ATOM 877 N N . LYS A 1 122 ? 19.307 2.284 -15.914 1.00 53.53 122 LYS A N 1
ATOM 878 C CA . LYS A 1 122 ? 20.725 2.561 -16.185 1.00 53.53 122 LYS A CA 1
ATOM 879 C C . LYS A 1 122 ? 21.333 1.552 -17.159 1.00 53.53 122 LYS A C 1
ATOM 881 O O . LYS A 1 122 ? 22.446 1.784 -17.615 1.00 53.53 122 LYS A O 1
ATOM 886 N N . GLU A 1 123 ? 20.646 0.437 -17.400 1.00 48.88 123 GLU A N 1
ATOM 887 C CA . GLU A 1 123 ? 21.112 -0.661 -18.254 1.00 48.88 123 GLU A CA 1
ATOM 888 C C . GLU A 1 123 ? 20.543 -0.597 -19.687 1.00 48.88 123 GLU A C 1
ATOM 890 O O . GLU A 1 123 ? 21.040 -1.323 -20.547 1.00 48.88 123 GLU A O 1
ATOM 895 N N . ASP A 1 124 ? 19.579 0.299 -19.941 1.00 42.84 124 ASP A N 1
ATOM 896 C CA . ASP A 1 124 ? 19.076 0.705 -21.270 1.00 42.84 124 ASP A CA 1
ATOM 897 C C . ASP A 1 124 ? 19.748 2.007 -21.749 1.00 42.84 124 ASP A C 1
ATOM 899 O O . ASP A 1 124 ? 20.001 2.135 -22.971 1.00 42.84 124 ASP A O 1
#

Foldseek 3Di:
DLPPLVVLLVQLLVLLVQLLVCLVVVPDLVSNLVSLVSNLVSLVVNCVVDDCPPCVVLSVVLVVLSVQLNVLSVVVVVPPDPPPDDDDDPDCRSSNSNNVSSVVNNCSSVPPVVVVSVVVVVVD

Organism: NCBI:txid97359